Protein AF-A0A6A7KQD3-F1 (afdb_monomer)

Sequence (146 aa):
MPRIFVIVFLIGAIAPPASADGLTPLSQVMKSGPNPDYLLVRCAAFYQANAEWGGKQRLGKEYIAKVDQILKGLLSLAILGRVESKMGSTDHVTQVTLRDTRNIADLYLERFEMSYASTGHAWSGDPLWEADARECKYLTEKLAKK

Mean predicted aligned error: 8.31 Å

Structure (mmCIF, N/CA/C/O backbone):
data_AF-A0A6A7KQD3-F1
#
_entry.id   AF-A0A6A7KQD3-F1
#
loop_
_atom_site.group_PDB
_atom_site.id
_atom_site.type_symbol
_atom_site.label_atom_id
_atom_site.label_alt_id
_atom_site.label_comp_id
_atom_site.label_asym_id
_atom_site.label_entity_id
_atom_site.label_seq_id
_atom_site.pdbx_PDB_ins_code
_atom_site.Cartn_x
_atom_site.Cartn_y
_atom_site.Cartn_z
_atom_site.occupancy
_atom_site.B_iso_or_equiv
_atom_site.auth_seq_id
_atom_site.auth_comp_id
_atom_site.auth_asym_id
_atom_site.auth_atom_id
_atom_site.pdbx_PDB_model_num
ATOM 1 N N . MET A 1 1 ? -26.122 -65.519 18.927 1.00 42.97 1 MET A N 1
ATOM 2 C CA . MET A 1 1 ? -26.268 -64.643 17.743 1.00 42.97 1 MET A CA 1
ATOM 3 C C . MET A 1 1 ? -25.563 -63.320 18.034 1.00 42.97 1 MET A C 1
ATOM 5 O O . MET A 1 1 ? -26.091 -62.563 18.842 1.00 42.97 1 MET A O 1
ATOM 9 N N . PRO A 1 2 ? -24.361 -63.051 17.494 1.00 48.19 2 PRO A N 1
ATOM 10 C CA . PRO A 1 2 ? -23.682 -61.781 17.729 1.00 48.19 2 PRO A CA 1
ATOM 11 C C . PRO A 1 2 ? -24.183 -60.721 16.736 1.00 48.19 2 PRO A C 1
ATOM 13 O O . PRO A 1 2 ? -24.250 -60.962 15.533 1.00 48.19 2 PRO A O 1
ATOM 16 N N . ARG A 1 3 ? -24.569 -59.551 17.254 1.00 54.44 3 ARG A N 1
ATOM 17 C CA . ARG A 1 3 ? -24.942 -58.371 16.464 1.00 54.44 3 ARG A CA 1
ATOM 18 C C . ARG A 1 3 ? -23.665 -57.616 16.093 1.00 54.44 3 ARG A C 1
ATOM 20 O O . ARG A 1 3 ? -22.998 -57.079 16.971 1.00 54.44 3 ARG A O 1
ATOM 27 N N . ILE A 1 4 ? -23.324 -57.604 14.808 1.00 54.97 4 ILE A N 1
ATOM 28 C CA . ILE A 1 4 ? -22.204 -56.833 14.261 1.00 54.97 4 ILE A CA 1
ATOM 29 C C . ILE A 1 4 ? -22.674 -55.382 14.097 1.00 54.97 4 ILE A C 1
ATOM 31 O O . ILE A 1 4 ? -23.553 -55.101 13.285 1.00 54.97 4 ILE A O 1
ATOM 35 N N . PHE A 1 5 ? -22.108 -54.470 14.887 1.00 52.22 5 PHE A N 1
ATOM 36 C CA . PHE A 1 5 ? -22.236 -53.027 14.687 1.00 52.22 5 PHE A CA 1
ATOM 37 C C . PHE A 1 5 ? -21.236 -52.596 13.610 1.00 52.22 5 PHE A C 1
ATOM 39 O O . PHE A 1 5 ? -20.028 -52.610 13.838 1.00 52.22 5 PHE A O 1
ATOM 46 N N . VAL A 1 6 ? -21.730 -52.224 12.429 1.00 55.75 6 VAL A N 1
ATOM 47 C CA . VAL A 1 6 ? -20.914 -51.597 11.382 1.00 55.75 6 VAL A CA 1
ATOM 48 C C . VAL A 1 6 ? -20.835 -50.103 11.686 1.00 55.75 6 VAL A C 1
ATOM 50 O O . VAL A 1 6 ? -21.799 -49.368 11.489 1.00 55.75 6 VAL A O 1
ATOM 53 N N . ILE A 1 7 ? -19.69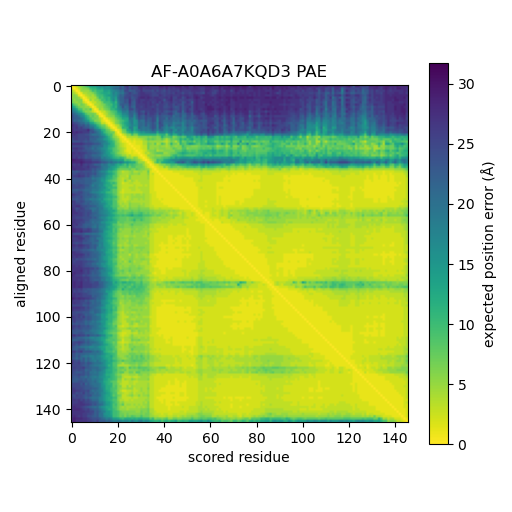0 -49.657 12.203 1.00 58.44 7 ILE A N 1
ATOM 54 C CA . ILE A 1 7 ? -19.368 -48.236 12.357 1.00 58.44 7 ILE A CA 1
ATOM 55 C C . ILE A 1 7 ? -18.882 -47.737 10.994 1.00 58.44 7 ILE A C 1
ATOM 57 O O . ILE A 1 7 ? -17.776 -48.055 10.561 1.00 58.44 7 ILE A O 1
ATOM 61 N N . VAL A 1 8 ? -19.729 -46.980 10.299 1.00 63.09 8 VAL A N 1
ATOM 62 C CA . VAL A 1 8 ? -19.367 -46.282 9.061 1.00 63.09 8 VAL A CA 1
ATOM 63 C C . VAL A 1 8 ? -18.536 -45.057 9.440 1.00 63.09 8 VAL A C 1
ATOM 65 O O . VAL A 1 8 ? -19.061 -44.059 9.925 1.00 63.09 8 VAL A O 1
ATOM 68 N N . PHE A 1 9 ? -17.221 -45.151 9.251 1.00 55.19 9 PHE A N 1
ATOM 69 C CA . PHE A 1 9 ? -16.290 -44.041 9.433 1.00 55.19 9 PHE A CA 1
ATOM 70 C C . PHE A 1 9 ? -16.366 -43.137 8.189 1.00 55.19 9 PHE A C 1
ATOM 72 O O . PHE A 1 9 ? -15.753 -43.427 7.161 1.00 55.19 9 PHE A O 1
ATOM 79 N N . LEU A 1 10 ? -17.165 -42.064 8.249 1.00 58.00 10 LEU A N 1
ATOM 80 C CA . LEU A 1 10 ? -17.133 -40.998 7.243 1.00 58.00 10 LEU A CA 1
ATOM 81 C C . LEU A 1 10 ? -15.803 -40.244 7.381 1.00 58.00 10 LEU A C 1
ATOM 83 O O . LEU A 1 10 ? -15.646 -39.378 8.240 1.00 58.00 10 LEU A O 1
ATOM 87 N N . ILE A 1 11 ? -14.838 -40.576 6.527 1.00 59.59 11 ILE A N 1
ATOM 88 C CA . ILE A 1 11 ? -13.630 -39.773 6.332 1.00 59.59 11 ILE A CA 1
ATOM 89 C C . ILE A 1 11 ? -14.049 -38.545 5.515 1.00 59.59 11 ILE A C 1
ATOM 91 O O . ILE A 1 11 ? -14.076 -38.572 4.287 1.00 59.59 11 ILE A O 1
ATOM 95 N N . GLY A 1 12 ? -14.444 -37.478 6.209 1.00 58.19 12 GLY A N 1
ATOM 96 C CA . GLY A 1 12 ? -14.617 -36.163 5.604 1.00 58.19 12 GLY A CA 1
ATOM 97 C C . GLY A 1 12 ? -13.253 -35.631 5.179 1.00 58.19 12 GLY A C 1
ATOM 98 O O . GLY A 1 12 ? -12.404 -35.357 6.026 1.00 58.19 12 GLY A O 1
ATOM 99 N N . ALA A 1 13 ? -13.024 -35.512 3.872 1.00 56.94 13 ALA A N 1
ATOM 100 C CA . ALA A 1 13 ? -11.853 -34.835 3.338 1.00 56.94 13 ALA A CA 1
ATOM 101 C C . ALA A 1 13 ? -11.895 -33.364 3.778 1.00 56.94 13 ALA A C 1
ATOM 103 O O . ALA A 1 13 ? -12.680 -32.572 3.257 1.00 56.94 13 ALA A O 1
ATOM 104 N N . ILE A 1 14 ? -11.068 -33.006 4.761 1.00 62.84 14 ILE A N 1
ATOM 105 C CA . ILE A 1 14 ? -10.814 -31.613 5.124 1.00 62.84 14 ILE A CA 1
ATOM 106 C C . ILE A 1 14 ? -9.972 -31.036 3.986 1.00 62.84 14 ILE A C 1
ATOM 108 O O . ILE A 1 14 ? -8.747 -31.160 3.979 1.00 62.84 14 ILE A O 1
ATOM 112 N N . ALA A 1 15 ? -10.629 -30.470 2.974 1.00 54.28 15 ALA A N 1
ATOM 113 C CA . ALA A 1 15 ? -9.939 -29.614 2.024 1.00 54.28 15 ALA A CA 1
ATOM 114 C C . ALA A 1 15 ? -9.329 -28.446 2.821 1.00 54.28 15 ALA A C 1
ATOM 116 O O . ALA A 1 15 ? -10.030 -27.871 3.663 1.00 54.28 15 ALA A O 1
ATOM 117 N N . PRO A 1 16 ? -8.046 -28.093 2.614 1.00 53.97 16 PRO A N 1
ATOM 118 C CA . PRO A 1 16 ? -7.522 -26.860 3.179 1.00 53.97 16 PRO A CA 1
ATOM 119 C C . PRO A 1 16 ? -8.429 -25.717 2.711 1.00 53.97 16 PRO A C 1
ATOM 121 O O . PRO A 1 16 ? -8.862 -25.747 1.554 1.00 53.97 16 PRO A O 1
ATOM 124 N N . PRO A 1 17 ? -8.755 -24.740 3.578 1.00 51.72 17 PRO A N 1
ATOM 125 C CA . PRO A 1 17 ? -9.515 -23.583 3.148 1.00 51.72 17 PRO A CA 1
ATOM 126 C C . PRO A 1 17 ? -8.740 -22.962 1.991 1.00 51.72 17 PRO A C 1
ATOM 128 O O . PRO A 1 17 ? -7.637 -22.443 2.174 1.00 51.72 17 PRO A O 1
ATOM 131 N N . ALA A 1 18 ? -9.285 -23.080 0.779 1.00 49.00 18 ALA A N 1
ATOM 132 C CA . ALA A 1 18 ? -8.864 -22.238 -0.318 1.00 49.00 18 ALA A CA 1
ATOM 133 C C . ALA A 1 18 ? -8.963 -20.818 0.234 1.00 49.00 18 ALA A C 1
ATOM 135 O O . ALA A 1 18 ? -10.021 -20.449 0.744 1.00 49.00 18 ALA A O 1
ATOM 136 N N . SER A 1 19 ? -7.849 -20.086 0.262 1.00 50.25 19 SER A N 1
ATOM 137 C CA . SER A 1 19 ? -7.809 -18.720 0.772 1.00 50.25 19 SER A CA 1
ATOM 138 C C . SER A 1 19 ? -8.729 -17.871 -0.101 1.00 50.25 19 SER A C 1
ATOM 140 O O . SER A 1 19 ? -8.302 -17.294 -1.093 1.00 50.25 19 SER A O 1
ATOM 142 N N . ALA A 1 20 ? -10.012 -17.828 0.253 1.00 46.12 20 ALA A N 1
ATOM 143 C CA . ALA A 1 20 ? -11.063 -17.065 -0.413 1.00 46.12 20 ALA A CA 1
ATOM 144 C C . ALA A 1 20 ? -10.903 -15.549 -0.186 1.00 46.12 20 ALA A C 1
ATOM 146 O O . ALA A 1 20 ? -11.764 -14.761 -0.546 1.00 46.12 20 ALA A O 1
ATOM 147 N N . ASP A 1 21 ? -9.772 -15.153 0.395 1.00 56.72 21 ASP A N 1
ATOM 148 C CA . ASP A 1 21 ? -9.462 -13.840 0.937 1.00 56.72 21 ASP A CA 1
ATOM 149 C C . ASP A 1 21 ? -8.727 -12.912 -0.049 1.00 56.72 21 ASP A C 1
ATOM 151 O O . ASP A 1 21 ? -8.242 -11.852 0.345 1.00 56.72 21 ASP A O 1
ATOM 155 N N . GLY A 1 22 ? -8.627 -13.294 -1.327 1.00 66.19 22 GLY A N 1
ATOM 156 C CA . GLY A 1 22 ? -8.179 -12.435 -2.436 1.00 66.19 22 GLY A CA 1
ATOM 157 C C . GLY A 1 22 ? -6.685 -12.071 -2.467 1.00 66.19 22 GLY A C 1
ATOM 158 O O . GLY A 1 22 ? -6.156 -11.786 -3.539 1.00 66.19 22 GLY A O 1
ATOM 159 N N . LEU A 1 23 ? -5.970 -12.125 -1.339 1.00 77.88 23 LEU A N 1
ATOM 160 C CA . LEU A 1 23 ? -4.546 -11.788 -1.235 1.00 77.88 23 LEU A CA 1
ATOM 161 C C . LEU A 1 23 ? -3.784 -12.778 -0.341 1.00 77.88 23 LEU A C 1
ATOM 163 O O . LEU A 1 23 ? -4.053 -12.915 0.849 1.00 77.88 23 LEU A O 1
ATOM 167 N N . THR A 1 24 ? -2.739 -13.402 -0.885 1.00 78.25 24 THR A N 1
ATOM 168 C CA . THR A 1 24 ? -1.758 -14.171 -0.099 1.00 78.25 24 THR A CA 1
ATOM 169 C C . THR A 1 24 ? -0.922 -13.224 0.770 1.00 78.25 24 THR A C 1
ATOM 171 O O . THR A 1 24 ? -0.483 -12.210 0.232 1.00 78.25 24 THR A O 1
ATOM 174 N N . PRO A 1 25 ? -0.611 -13.505 2.052 1.00 76.44 25 PRO A N 1
ATOM 175 C CA . PRO A 1 25 ? 0.214 -12.624 2.889 1.00 76.44 25 PRO A CA 1
ATOM 176 C C . PRO A 1 25 ? 1.564 -12.258 2.270 1.00 76.44 25 PRO A C 1
ATOM 178 O O . PRO A 1 25 ? 2.237 -13.111 1.685 1.00 76.44 25 PRO A O 1
ATOM 181 N N . LEU A 1 26 ? 1.998 -11.003 2.424 1.00 75.31 26 LEU A N 1
ATOM 182 C CA . LEU A 1 26 ? 3.227 -10.515 1.794 1.00 75.31 26 LEU A CA 1
ATOM 183 C C . LEU A 1 26 ? 4.466 -11.292 2.251 1.00 75.31 26 LEU A C 1
ATOM 185 O O . LEU A 1 26 ? 5.325 -11.621 1.439 1.00 75.31 26 LEU A O 1
ATOM 189 N N . SER A 1 27 ? 4.504 -11.695 3.521 1.00 70.88 27 SER A N 1
ATOM 190 C CA . SER A 1 27 ? 5.558 -12.549 4.081 1.00 70.88 27 SER A CA 1
ATOM 191 C C . SER A 1 27 ? 5.689 -13.909 3.381 1.00 70.88 27 SER A C 1
ATOM 193 O O . SER A 1 27 ? 6.782 -14.474 3.336 1.00 70.88 27 SER A O 1
ATOM 195 N N . GLN A 1 28 ? 4.602 -14.444 2.818 1.00 73.31 28 GLN A N 1
ATOM 196 C CA . GLN A 1 28 ? 4.636 -15.658 2.002 1.00 73.31 28 GLN A CA 1
ATOM 197 C C . GLN A 1 28 ? 5.073 -15.343 0.572 1.00 73.31 28 GLN A C 1
ATOM 199 O O . GLN A 1 28 ? 5.922 -16.048 0.032 1.00 73.31 28 GLN A O 1
ATOM 204 N N . VAL A 1 29 ? 4.565 -14.252 -0.010 1.00 74.12 29 VAL A N 1
ATOM 205 C CA . VAL A 1 29 ? 4.948 -13.820 -1.361 1.00 74.12 29 VAL A CA 1
ATOM 206 C C . VAL A 1 29 ? 6.450 -13.541 -1.444 1.00 74.12 29 VAL A C 1
ATOM 208 O O . VAL A 1 29 ? 7.089 -13.974 -2.395 1.00 74.12 29 VAL A O 1
ATOM 211 N N . MET A 1 30 ? 7.055 -12.926 -0.423 1.00 73.75 30 MET A N 1
ATOM 212 C CA . MET A 1 30 ? 8.504 -12.683 -0.378 1.00 73.75 30 MET A CA 1
ATOM 213 C C . MET A 1 30 ? 9.347 -13.966 -0.388 1.00 73.75 30 MET A C 1
ATOM 215 O O . MET A 1 30 ? 10.459 -13.953 -0.911 1.00 73.75 30 MET A O 1
ATOM 219 N N . LYS A 1 31 ? 8.832 -15.089 0.132 1.00 74.56 31 LYS A N 1
ATOM 220 C CA . LYS A 1 31 ? 9.553 -16.375 0.116 1.00 74.56 31 LYS A CA 1
ATOM 221 C C . LYS A 1 31 ? 9.651 -16.981 -1.284 1.00 74.56 31 LYS A C 1
ATOM 223 O O . LYS A 1 31 ? 10.585 -17.731 -1.539 1.00 74.56 31 LYS A O 1
ATOM 228 N N . SER A 1 32 ? 8.725 -16.647 -2.184 1.00 64.75 32 SER A N 1
ATOM 229 C CA . SER A 1 32 ? 8.736 -17.120 -3.576 1.00 64.75 32 SER A CA 1
ATOM 230 C C . SER A 1 32 ? 9.642 -16.316 -4.519 1.00 64.75 32 SER A C 1
ATOM 232 O O . SER A 1 32 ? 9.705 -16.640 -5.699 1.00 64.75 32 SER A O 1
ATOM 234 N N . GLY A 1 33 ? 10.351 -15.291 -4.027 1.00 59.16 33 GLY A N 1
ATOM 235 C CA . GLY A 1 33 ? 11.183 -14.416 -4.864 1.00 59.16 33 GLY A CA 1
ATOM 236 C C . GLY A 1 33 ? 10.353 -13.547 -5.819 1.00 59.16 33 GLY A C 1
ATOM 237 O O . GLY A 1 33 ? 10.557 -13.611 -7.029 1.00 59.16 33 GLY A O 1
ATOM 238 N N . PRO A 1 34 ? 9.385 -12.768 -5.309 1.00 64.25 34 PRO A N 1
ATOM 239 C CA . PRO A 1 34 ? 8.525 -11.959 -6.152 1.00 64.25 34 PRO A CA 1
ATOM 240 C C . PRO A 1 34 ? 9.343 -10.834 -6.789 1.00 64.25 34 PRO A C 1
ATOM 242 O O . PRO A 1 34 ? 10.362 -10.402 -6.242 1.00 64.25 34 PRO A O 1
ATOM 245 N N . ASN A 1 35 ? 8.866 -10.331 -7.927 1.00 70.31 35 ASN A N 1
ATOM 246 C CA . ASN A 1 35 ? 9.439 -9.142 -8.542 1.00 70.31 35 ASN A CA 1
ATOM 247 C C . ASN A 1 35 ? 9.425 -7.991 -7.501 1.00 70.31 35 ASN A C 1
ATOM 249 O O . ASN A 1 35 ? 8.385 -7.767 -6.868 1.00 70.31 35 ASN A O 1
ATOM 253 N N . PRO A 1 36 ? 10.565 -7.322 -7.227 1.00 76.94 36 PRO A N 1
ATOM 254 C CA . PRO A 1 36 ? 10.661 -6.286 -6.196 1.00 76.94 36 PRO A CA 1
ATOM 255 C C . PRO A 1 36 ? 9.626 -5.159 -6.324 1.00 76.94 36 PRO A C 1
ATOM 257 O O . PRO A 1 36 ? 9.279 -4.526 -5.326 1.00 76.94 36 PRO A O 1
ATOM 260 N N . ASP A 1 37 ? 9.105 -4.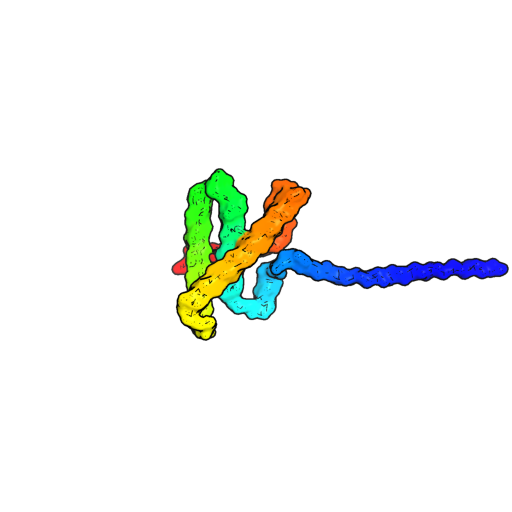927 -7.531 1.00 88.12 37 ASP A N 1
ATOM 261 C CA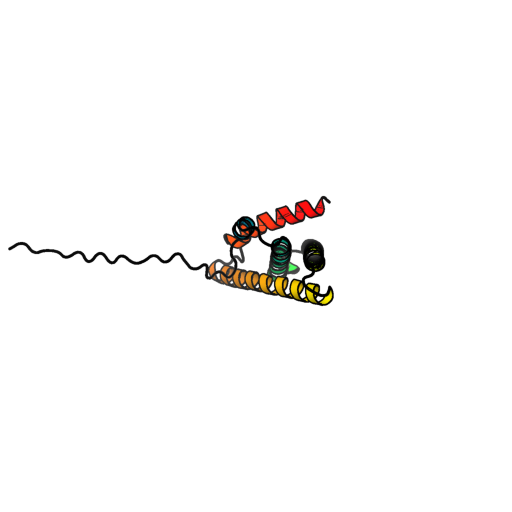 . ASP A 1 37 ? 8.035 -3.966 -7.794 1.00 88.12 37 ASP A CA 1
ATOM 262 C C . ASP A 1 37 ? 6.721 -4.336 -7.085 1.00 88.12 37 ASP A C 1
ATOM 264 O O . ASP A 1 37 ? 6.044 -3.451 -6.567 1.00 88.12 37 ASP A O 1
ATOM 268 N N . TYR A 1 38 ? 6.376 -5.623 -6.988 1.00 90.56 38 TYR A N 1
ATOM 269 C CA . TYR A 1 38 ? 5.126 -6.071 -6.377 1.00 90.56 38 TYR A CA 1
ATOM 270 C C . TYR A 1 38 ? 5.052 -5.683 -4.901 1.00 90.56 38 TYR A C 1
ATOM 272 O O . TYR A 1 38 ? 4.009 -5.235 -4.427 1.00 90.56 38 TYR A O 1
ATOM 280 N N . LEU A 1 39 ? 6.171 -5.792 -4.177 1.00 92.75 39 LEU A N 1
ATOM 281 C CA . LEU A 1 39 ? 6.266 -5.353 -2.785 1.00 92.75 39 LEU A CA 1
ATOM 282 C C . LEU A 1 39 ? 5.979 -3.846 -2.658 1.00 92.75 39 LEU A C 1
ATOM 284 O O . LEU A 1 39 ? 5.226 -3.430 -1.777 1.00 92.75 39 LEU A O 1
ATOM 288 N N . LEU A 1 40 ? 6.532 -3.032 -3.562 1.00 95.81 40 LEU A N 1
ATOM 289 C CA . LEU A 1 40 ? 6.321 -1.582 -3.583 1.00 95.81 40 LEU A CA 1
ATOM 290 C C . LEU A 1 40 ? 4.863 -1.228 -3.909 1.00 95.81 40 LEU A C 1
ATOM 292 O O . LEU A 1 40 ? 4.249 -0.444 -3.184 1.00 95.81 40 LEU A O 1
ATOM 296 N N . VAL A 1 41 ? 4.293 -1.845 -4.948 1.00 96.75 41 VAL A N 1
ATOM 297 C CA . VAL A 1 41 ? 2.893 -1.658 -5.371 1.00 96.75 41 VAL A CA 1
ATOM 298 C C . VAL A 1 41 ? 1.930 -2.048 -4.258 1.00 96.75 41 VAL A C 1
ATOM 300 O O . VAL A 1 41 ? 0.986 -1.312 -3.970 1.00 96.75 41 VAL A O 1
ATOM 303 N N . ARG A 1 42 ? 2.180 -3.179 -3.596 1.00 95.81 42 ARG A N 1
ATOM 304 C CA . ARG A 1 42 ? 1.335 -3.681 -2.517 1.00 95.81 42 ARG A CA 1
ATOM 305 C C . ARG A 1 42 ? 1.409 -2.822 -1.264 1.00 95.81 42 ARG A C 1
ATOM 307 O O . ARG A 1 42 ? 0.376 -2.566 -0.653 1.00 95.81 42 ARG A O 1
ATOM 314 N N . CYS A 1 43 ? 2.591 -2.330 -0.900 1.00 97.19 43 CYS A N 1
ATOM 315 C CA . CYS A 1 43 ? 2.702 -1.387 0.206 1.00 97.19 43 CYS A CA 1
ATOM 316 C C . CYS A 1 43 ? 2.065 -0.038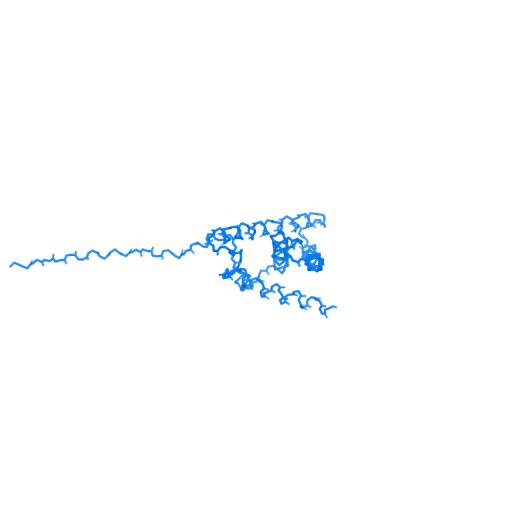 -0.120 1.00 97.19 43 CYS A C 1
ATOM 318 O O . CYS A 1 43 ? 1.428 0.546 0.755 1.00 97.19 43 CYS A O 1
ATOM 320 N N . ALA A 1 44 ? 2.159 0.435 -1.367 1.00 98.25 44 ALA A N 1
ATOM 321 C CA . ALA A 1 44 ? 1.415 1.614 -1.790 1.00 98.25 44 ALA A CA 1
ATOM 322 C C . ALA A 1 44 ? -0.095 1.375 -1.622 1.00 98.25 44 ALA A C 1
ATOM 324 O O . ALA A 1 44 ? -0.769 2.139 -0.940 1.00 98.25 44 ALA A O 1
ATOM 325 N N . ALA A 1 45 ? -0.609 0.256 -2.126 1.00 98.12 45 ALA A N 1
ATOM 326 C CA . ALA A 1 45 ? -2.019 -0.099 -2.006 1.00 98.12 45 ALA A CA 1
ATOM 327 C C . ALA A 1 45 ? -2.487 -0.202 -0.544 1.00 98.12 45 ALA A C 1
ATOM 329 O O . ALA A 1 45 ? -3.545 0.318 -0.194 1.00 98.12 45 ALA A O 1
ATOM 330 N N . PHE A 1 46 ? -1.667 -0.801 0.326 1.00 97.75 46 PHE A N 1
ATOM 331 C CA . PHE A 1 46 ? -1.920 -0.881 1.763 1.00 97.75 46 PHE A CA 1
ATOM 332 C C . PHE A 1 46 ? -2.080 0.514 2.383 1.00 97.75 46 PHE A C 1
ATOM 334 O O . PHE A 1 46 ? -3.091 0.792 3.031 1.00 97.75 46 PHE A O 1
ATOM 341 N N . TYR A 1 47 ? -1.122 1.424 2.176 1.00 98.12 47 TYR A N 1
ATOM 342 C CA . TYR A 1 47 ? -1.215 2.781 2.723 1.00 98.12 47 TYR A CA 1
ATOM 343 C C . TYR A 1 47 ? -2.396 3.565 2.140 1.00 98.12 47 TYR A C 1
ATOM 345 O O . TYR A 1 47 ? -3.065 4.290 2.880 1.00 98.12 47 TYR A O 1
ATOM 353 N N . GLN A 1 48 ? -2.678 3.388 0.848 1.00 98.31 48 GLN A N 1
ATOM 354 C CA . GLN A 1 48 ? -3.814 4.010 0.176 1.00 98.31 48 GLN A CA 1
ATOM 355 C C . GLN A 1 48 ? -5.134 3.568 0.814 1.00 98.31 48 GLN A C 1
ATOM 357 O O . GLN A 1 48 ? -5.905 4.418 1.254 1.00 98.31 48 GLN A O 1
ATOM 362 N N . ALA A 1 49 ? -5.362 2.261 0.954 1.00 98.00 49 ALA A N 1
ATOM 363 C CA . ALA A 1 49 ? -6.586 1.729 1.547 1.00 98.00 49 ALA A CA 1
ATOM 364 C C . ALA A 1 49 ? -6.778 2.188 3.003 1.00 98.00 49 ALA A C 1
ATOM 366 O O . ALA A 1 49 ? -7.876 2.589 3.387 1.00 98.00 49 ALA A O 1
ATOM 367 N N . ASN A 1 50 ? -5.711 2.197 3.815 1.00 96.62 50 ASN A N 1
ATOM 368 C CA . ASN A 1 50 ? -5.778 2.684 5.199 1.00 96.62 50 ASN A CA 1
ATOM 369 C C . ASN A 1 50 ? -6.161 4.174 5.267 1.00 96.62 50 ASN A C 1
ATOM 371 O O . ASN A 1 50 ? -6.979 4.568 6.102 1.00 96.62 50 ASN A O 1
ATOM 375 N N . ALA A 1 51 ? -5.588 5.009 4.393 1.00 97.44 51 ALA A N 1
ATOM 376 C CA . ALA A 1 51 ? -5.909 6.433 4.335 1.00 97.44 51 ALA A CA 1
ATOM 377 C C . ALA A 1 51 ? -7.333 6.697 3.828 1.00 97.44 51 ALA A C 1
ATOM 379 O O . ALA A 1 51 ? -8.008 7.576 4.367 1.00 97.44 51 ALA A O 1
ATOM 380 N N . GLU A 1 52 ? -7.797 5.941 2.832 1.00 97.31 52 GLU A N 1
ATOM 381 C CA . GLU A 1 52 ? -9.155 6.045 2.293 1.00 97.31 52 GLU A CA 1
ATOM 382 C C . GLU A 1 52 ? -10.204 5.624 3.324 1.00 97.31 52 GLU A C 1
ATOM 384 O O . GLU A 1 52 ? -11.127 6.390 3.601 1.00 97.31 52 GLU A O 1
ATOM 389 N N . TRP A 1 53 ? -10.021 4.466 3.963 1.00 96.56 53 TRP A N 1
ATOM 390 C CA . TRP A 1 53 ? -10.950 3.975 4.980 1.00 96.56 53 TRP A CA 1
ATOM 391 C C . TRP A 1 53 ? -10.968 4.845 6.239 1.00 96.56 53 TRP A C 1
ATOM 393 O O . TRP A 1 53 ? -12.026 5.192 6.771 1.00 96.56 53 TRP A O 1
ATOM 403 N N . GLY A 1 54 ? -9.786 5.185 6.763 1.00 94.81 54 GLY A N 1
ATOM 404 C CA . GLY A 1 54 ? -9.692 6.013 7.961 1.00 94.81 54 GLY A CA 1
ATOM 405 C C . GLY A 1 54 ? -10.183 7.435 7.700 1.00 94.81 54 GLY A C 1
ATOM 406 O O . GLY A 1 54 ? -10.840 8.037 8.552 1.00 94.81 54 GLY A O 1
ATOM 407 N N . GLY A 1 55 ? -9.911 7.958 6.506 1.00 92.94 55 GLY A N 1
ATOM 408 C CA . GLY A 1 55 ? -10.290 9.295 6.095 1.00 92.94 55 GLY A CA 1
ATOM 409 C C . GLY A 1 55 ? -9.574 10.393 6.885 1.00 92.94 55 GLY A C 1
ATOM 410 O O . GLY A 1 55 ? -9.057 10.228 7.994 1.00 92.94 55 GLY A O 1
ATOM 411 N N . LYS A 1 56 ? -9.584 11.598 6.315 1.00 85.00 56 LYS A N 1
ATOM 412 C CA . LYS A 1 56 ? -8.916 12.770 6.901 1.00 85.00 56 LYS A CA 1
ATOM 413 C C . LYS A 1 56 ? -9.475 13.175 8.267 1.00 85.00 56 LYS A C 1
ATOM 415 O O . LYS A 1 56 ? -8.741 13.736 9.075 1.00 85.00 56 LYS A O 1
ATOM 420 N N . GLN A 1 57 ? -10.759 12.915 8.513 1.00 85.69 57 GLN A N 1
ATOM 421 C CA . GLN A 1 57 ? -11.420 13.285 9.765 1.00 85.69 57 GLN A CA 1
ATOM 422 C C . GLN A 1 57 ? -10.922 12.461 10.956 1.00 85.69 57 GLN A C 1
ATOM 424 O O . GLN A 1 57 ? -10.739 13.027 12.027 1.00 85.69 57 GLN A O 1
ATOM 429 N N . ARG A 1 58 ? -10.671 11.156 10.776 1.00 92.06 58 ARG A N 1
ATOM 430 C CA . ARG A 1 58 ? -10.232 10.278 11.874 1.00 92.06 58 ARG A CA 1
ATOM 431 C C . ARG A 1 58 ? -8.714 10.259 12.028 1.00 92.06 58 ARG A C 1
ATOM 433 O O . ARG A 1 58 ? -8.221 10.198 13.146 1.00 92.06 58 ARG A O 1
ATOM 440 N N . LEU A 1 59 ? -7.980 10.318 10.915 1.00 92.94 59 LEU A N 1
ATOM 441 C CA . LEU A 1 59 ? -6.519 10.182 10.916 1.00 92.94 59 LEU A CA 1
ATOM 442 C C . LEU A 1 59 ? -5.773 11.518 11.055 1.00 92.94 59 LEU A C 1
ATOM 444 O O . LEU A 1 59 ? -4.600 11.537 11.418 1.00 92.94 59 LEU A O 1
ATOM 448 N N . GLY A 1 60 ? -6.436 12.643 10.780 1.00 95.56 60 GLY A N 1
ATOM 449 C CA . GLY A 1 60 ? -5.824 13.969 10.823 1.00 95.56 60 GLY A CA 1
ATOM 450 C C . GLY A 1 60 ? -5.035 14.323 9.556 1.00 95.56 60 GLY A C 1
ATOM 451 O O . GLY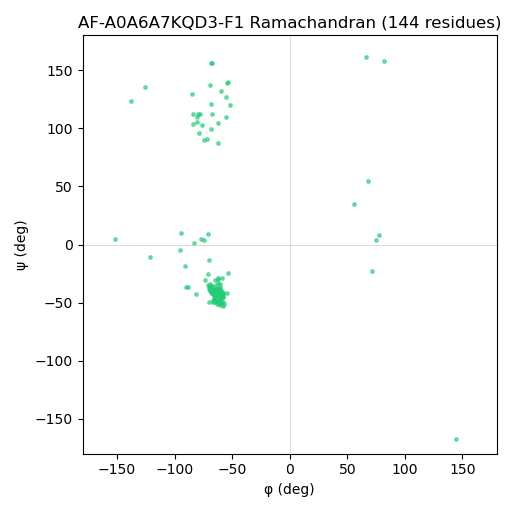 A 1 60 ? -4.620 13.473 8.768 1.00 95.56 60 GLY A O 1
ATOM 452 N N . LYS A 1 61 ? -4.839 15.629 9.327 1.00 95.00 61 LYS A N 1
ATOM 453 C CA . LYS A 1 61 ? -4.234 16.139 8.082 1.00 95.00 61 LYS A CA 1
ATOM 454 C C . LYS A 1 61 ? -2.767 15.735 7.924 1.00 95.00 61 LYS A C 1
ATOM 456 O O . LYS A 1 61 ? -2.351 15.416 6.816 1.00 95.00 61 LYS A O 1
ATOM 461 N N . GLU A 1 62 ? -2.009 15.756 9.017 1.00 94.94 62 GLU A N 1
ATOM 462 C CA . GLU A 1 62 ? -0.576 15.443 9.023 1.00 94.94 62 GLU A CA 1
ATOM 463 C C . GLU A 1 62 ? -0.316 13.985 8.649 1.00 94.94 62 GLU A C 1
ATOM 465 O O . GLU A 1 62 ? 0.546 13.701 7.820 1.00 94.94 62 GLU A O 1
ATOM 470 N N . TYR A 1 63 ? -1.117 13.064 9.190 1.00 93.44 63 TYR A N 1
ATOM 471 C CA . TYR A 1 63 ? -1.026 11.652 8.840 1.00 93.44 63 TYR A CA 1
ATOM 472 C C . TYR A 1 63 ? -1.320 11.422 7.355 1.00 93.44 63 TYR A C 1
ATOM 474 O O . TYR A 1 63 ? -0.542 10.760 6.674 1.00 93.44 63 TYR A O 1
ATOM 482 N N . ILE A 1 64 ? -2.400 12.011 6.828 1.00 95.88 64 ILE A N 1
ATOM 483 C CA . ILE A 1 64 ? -2.753 11.884 5.405 1.00 95.88 64 ILE A CA 1
ATOM 484 C C . ILE A 1 64 ? -1.651 12.455 4.505 1.00 95.88 64 ILE A C 1
ATOM 486 O O . ILE A 1 64 ? -1.307 11.835 3.504 1.00 95.88 64 ILE A O 1
ATOM 490 N N . ALA A 1 65 ? -1.054 13.593 4.871 1.00 95.94 65 ALA A N 1
ATOM 491 C CA . ALA A 1 65 ? 0.064 14.166 4.122 1.00 95.94 65 ALA A CA 1
ATOM 492 C C . ALA A 1 65 ? 1.298 13.247 4.133 1.00 95.94 65 ALA A C 1
ATOM 494 O O . ALA A 1 65 ? 1.942 13.061 3.101 1.00 95.94 65 ALA A O 1
ATOM 495 N N . LYS A 1 66 ? 1.602 12.625 5.277 1.00 95.56 66 LYS A N 1
ATOM 496 C CA . LYS A 1 66 ? 2.680 11.635 5.382 1.00 95.56 66 LYS A CA 1
ATOM 497 C C . LYS A 1 66 ? 2.407 10.405 4.514 1.00 95.56 66 LYS A C 1
ATOM 499 O O . LYS A 1 66 ? 3.314 9.926 3.839 1.00 95.56 66 LYS A O 1
ATOM 504 N N . VAL A 1 67 ? 1.172 9.902 4.509 1.00 95.88 67 VAL A N 1
ATOM 505 C CA . VAL A 1 67 ? 0.778 8.783 3.642 1.00 95.88 67 VAL A CA 1
ATOM 506 C C . VAL A 1 67 ? 0.908 9.154 2.165 1.00 95.88 67 VAL A C 1
ATOM 508 O O . VAL A 1 67 ? 1.472 8.371 1.411 1.00 95.88 67 VAL A O 1
ATOM 511 N N . ASP A 1 68 ? 0.482 10.348 1.750 1.00 96.31 68 ASP A N 1
ATOM 512 C CA . ASP A 1 68 ? 0.636 10.821 0.365 1.00 96.31 68 ASP A CA 1
ATOM 513 C C . ASP A 1 68 ? 2.110 10.850 -0.083 1.00 96.31 68 ASP A C 1
ATOM 515 O O . ASP A 1 68 ? 2.444 10.399 -1.181 1.00 96.31 68 ASP A O 1
ATOM 519 N N . GLN A 1 69 ? 3.022 11.294 0.787 1.00 96.88 69 GLN A N 1
ATOM 520 C CA . GLN A 1 69 ? 4.464 11.248 0.514 1.00 96.88 69 GLN A CA 1
ATOM 521 C C . GLN A 1 69 ? 4.984 9.811 0.367 1.00 96.88 69 GLN A C 1
ATOM 523 O O . GLN A 1 69 ? 5.727 9.517 -0.571 1.00 96.88 69 GLN A O 1
ATOM 528 N N . ILE A 1 70 ? 4.572 8.911 1.266 1.00 97.00 70 ILE A N 1
ATOM 529 C CA . ILE A 1 70 ? 4.932 7.488 1.209 1.00 97.00 70 ILE A CA 1
ATOM 530 C C . ILE A 1 70 ? 4.421 6.854 -0.091 1.00 97.00 70 ILE A C 1
ATOM 532 O O . ILE A 1 70 ? 5.188 6.184 -0.782 1.00 97.00 70 ILE A O 1
ATOM 536 N N . LEU A 1 71 ? 3.159 7.099 -0.452 1.00 96.88 71 LEU A N 1
ATOM 537 C CA . LEU A 1 71 ? 2.535 6.597 -1.676 1.00 96.88 71 LEU A CA 1
ATOM 538 C C . LEU A 1 71 ? 3.319 7.023 -2.913 1.00 96.88 71 LEU A C 1
ATOM 540 O O . LEU A 1 71 ? 3.702 6.176 -3.718 1.00 96.88 71 LEU A O 1
ATOM 544 N N . LYS A 1 72 ? 3.620 8.319 -3.037 1.00 96.88 72 LYS A N 1
ATOM 545 C CA . LYS A 1 72 ? 4.402 8.862 -4.156 1.00 96.88 72 LYS A CA 1
ATOM 546 C C . LYS A 1 72 ? 5.783 8.221 -4.253 1.00 96.88 72 LYS A C 1
ATOM 548 O O . LYS A 1 72 ? 6.196 7.857 -5.352 1.00 96.88 72 LYS A O 1
ATOM 553 N N . GLY A 1 73 ? 6.478 8.049 -3.128 1.00 96.62 73 GLY A N 1
ATOM 554 C CA . GLY A 1 73 ? 7.787 7.395 -3.095 1.00 96.62 73 GLY A CA 1
ATOM 555 C C . GLY A 1 73 ? 7.728 5.935 -3.549 1.00 96.62 73 GLY A C 1
ATOM 556 O O . GLY A 1 73 ? 8.485 5.533 -4.432 1.00 96.62 73 GLY A O 1
ATOM 557 N N . LEU A 1 74 ? 6.794 5.154 -2.999 1.00 97.44 74 LEU A N 1
ATOM 558 C CA . LEU A 1 74 ? 6.622 3.740 -3.351 1.00 97.44 74 LEU A CA 1
ATOM 559 C C . LEU A 1 74 ? 6.237 3.560 -4.825 1.00 97.44 74 LEU A C 1
ATOM 561 O O . LEU A 1 74 ? 6.849 2.748 -5.518 1.00 97.44 74 LEU A O 1
ATOM 565 N N . LEU A 1 75 ? 5.279 4.350 -5.320 1.00 97.62 75 LEU A N 1
ATOM 566 C CA . LEU A 1 75 ? 4.860 4.328 -6.723 1.00 97.62 75 LEU A CA 1
ATOM 567 C C . LEU A 1 75 ? 6.002 4.721 -7.662 1.00 97.62 75 LEU A C 1
ATOM 569 O O . LEU A 1 75 ? 6.205 4.061 -8.676 1.00 97.62 75 LEU A O 1
ATOM 573 N N . SER A 1 76 ? 6.780 5.750 -7.318 1.00 96.75 76 SER A N 1
ATOM 574 C CA . SER A 1 76 ? 7.905 6.193 -8.152 1.00 96.75 76 SER A CA 1
ATOM 575 C C . SER A 1 76 ? 8.972 5.106 -8.278 1.00 96.75 76 SER A C 1
ATOM 577 O O . SER A 1 76 ? 9.453 4.842 -9.377 1.00 96.75 76 SER A O 1
ATOM 579 N N . LEU A 1 77 ? 9.307 4.433 -7.172 1.00 95.62 77 LEU A N 1
ATOM 580 C CA . LEU A 1 77 ? 10.262 3.322 -7.179 1.00 95.62 77 LEU A CA 1
ATOM 581 C C . LEU A 1 77 ? 9.728 2.109 -7.952 1.00 95.62 77 LEU A C 1
ATOM 583 O O . LEU A 1 77 ? 10.484 1.482 -8.692 1.00 95.62 77 LEU A O 1
ATOM 587 N N . ALA A 1 78 ? 8.435 1.794 -7.821 1.00 96.00 78 A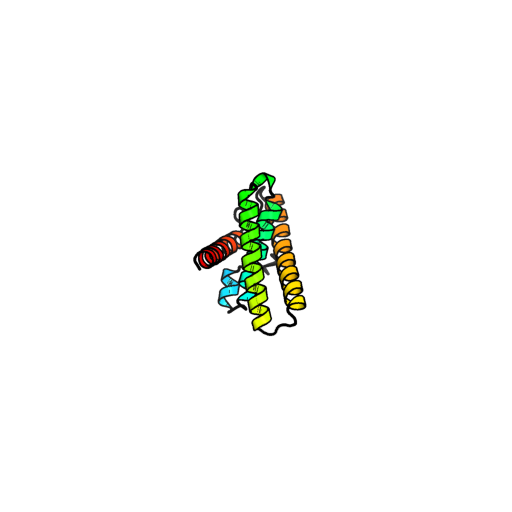LA A N 1
ATOM 588 C CA . ALA A 1 78 ? 7.809 0.707 -8.571 1.00 96.00 78 ALA A CA 1
ATOM 589 C C . ALA A 1 78 ? 7.831 0.982 -10.084 1.00 96.00 78 ALA A C 1
ATOM 591 O O . ALA A 1 78 ? 8.219 0.115 -10.867 1.00 96.00 78 ALA A O 1
ATOM 592 N N . ILE A 1 79 ? 7.472 2.205 -10.491 1.00 96.00 79 ILE A N 1
ATOM 593 C CA . ILE A 1 79 ? 7.510 2.646 -11.891 1.00 96.00 79 ILE A CA 1
ATOM 594 C C . ILE A 1 79 ? 8.939 2.575 -12.427 1.00 96.00 79 ILE A C 1
ATOM 596 O O . ILE A 1 79 ? 9.149 2.000 -13.493 1.00 96.00 79 ILE A O 1
ATOM 600 N N . LEU A 1 80 ? 9.921 3.101 -11.687 1.00 95.12 80 LEU A N 1
ATOM 601 C CA . LEU A 1 80 ? 11.324 3.071 -12.097 1.00 95.12 80 LEU A CA 1
ATOM 602 C C . LEU A 1 80 ? 11.810 1.633 -12.321 1.00 95.12 80 LEU A C 1
ATOM 604 O O . LEU A 1 80 ? 12.324 1.333 -13.395 1.00 95.12 80 LEU A O 1
ATOM 608 N N . GLY A 1 81 ? 11.563 0.727 -11.370 1.00 93.75 81 GLY A N 1
ATOM 609 C CA . GLY A 1 81 ? 11.968 -0.676 -11.501 1.00 93.75 81 GLY A CA 1
ATOM 610 C C . GLY A 1 81 ? 11.329 -1.381 -12.705 1.00 93.75 81 GLY A C 1
ATOM 611 O O . GLY A 1 81 ? 11.991 -2.141 -13.415 1.00 93.75 81 GLY A O 1
ATOM 612 N N . ARG A 1 82 ? 10.056 -1.094 -12.998 1.00 94.25 82 ARG A N 1
ATOM 613 C CA . ARG A 1 82 ? 9.354 -1.632 -14.177 1.00 94.25 82 ARG A CA 1
ATOM 614 C C . ARG A 1 82 ? 9.871 -1.045 -15.497 1.00 94.25 82 ARG A C 1
ATOM 616 O O . ARG A 1 82 ? 9.985 -1.778 -16.482 1.00 94.25 82 ARG A O 1
ATOM 623 N N . VAL A 1 83 ? 10.209 0.248 -15.526 1.00 94.12 83 VAL A N 1
ATOM 624 C CA . VAL A 1 83 ? 10.832 0.908 -16.689 1.00 94.12 83 VAL A CA 1
ATOM 625 C C . VAL A 1 83 ? 12.219 0.320 -16.961 1.00 94.12 83 VAL A C 1
ATOM 627 O O . VAL A 1 83 ? 12.506 -0.053 -18.097 1.00 94.12 83 VAL A O 1
ATOM 630 N N . GLU A 1 84 ? 13.053 0.161 -15.931 1.00 92.69 84 GLU A N 1
ATOM 631 C CA . GLU A 1 84 ? 14.378 -0.472 -16.038 1.00 92.69 84 GLU A CA 1
ATOM 632 C C . GLU A 1 84 ? 14.282 -1.924 -16.527 1.00 92.69 84 GLU A C 1
ATOM 634 O O . GLU A 1 84 ? 15.109 -2.379 -17.320 1.00 92.69 84 GLU A O 1
ATOM 639 N N . SER A 1 85 ? 13.210 -2.621 -16.142 1.00 90.69 85 SER A N 1
ATOM 640 C CA . SER A 1 85 ? 12.889 -3.979 -16.598 1.00 90.69 85 SER A CA 1
ATOM 641 C C . SER A 1 85 ? 12.304 -4.042 -18.018 1.00 90.69 85 SER A C 1
ATOM 643 O O . SER A 1 85 ? 11.921 -5.118 -18.474 1.00 90.69 85 SER A O 1
ATOM 645 N N . LYS A 1 86 ? 12.231 -2.913 -18.740 1.00 90.56 86 LYS A N 1
ATOM 646 C CA . LYS A 1 86 ? 11.722 -2.803 -20.121 1.00 90.56 86 LYS A CA 1
ATOM 647 C C . LYS A 1 86 ? 10.297 -3.342 -20.304 1.00 90.56 86 LYS A C 1
ATOM 649 O O . LYS A 1 86 ? 9.963 -3.870 -21.362 1.00 90.56 86 LYS A O 1
ATOM 654 N N . MET A 1 87 ? 9.435 -3.171 -19.299 1.00 85.94 87 MET A N 1
ATOM 655 C CA . MET A 1 87 ? 8.041 -3.645 -19.327 1.00 85.94 87 MET A CA 1
ATOM 656 C C . MET A 1 87 ? 7.099 -2.810 -20.218 1.00 85.94 87 MET A C 1
ATOM 658 O O . MET A 1 87 ? 5.897 -3.056 -20.247 1.00 85.94 87 MET A O 1
ATOM 662 N N . GLY A 1 88 ? 7.615 -1.812 -20.939 1.00 91.44 88 GLY A N 1
ATOM 663 C CA . GLY A 1 88 ? 6.849 -0.966 -21.851 1.00 91.44 88 GLY A CA 1
ATOM 664 C C . GLY A 1 88 ? 7.352 0.474 -21.861 1.00 91.44 88 GLY A C 1
ATOM 665 O O . GLY A 1 88 ? 8.430 0.772 -21.347 1.00 91.44 88 GLY A O 1
ATOM 666 N N . SER A 1 89 ? 6.563 1.378 -22.447 1.00 95.56 89 SER A N 1
ATOM 667 C CA . SER A 1 89 ? 6.811 2.817 -22.329 1.00 95.56 89 SER A CA 1
ATOM 668 C C . SER A 1 89 ? 6.578 3.296 -20.892 1.00 95.56 89 SER A C 1
ATOM 670 O O . SER A 1 89 ? 5.805 2.692 -20.145 1.00 95.56 89 SER A O 1
ATOM 672 N N . THR A 1 90 ? 7.200 4.414 -20.512 1.00 94.62 90 THR A N 1
ATOM 673 C CA . THR A 1 90 ? 7.013 5.030 -19.188 1.00 94.62 90 THR A CA 1
ATOM 674 C C . THR A 1 90 ? 5.539 5.299 -18.877 1.00 94.62 90 THR A C 1
ATOM 676 O O . THR A 1 90 ? 5.083 5.002 -17.773 1.00 94.62 90 THR A O 1
ATOM 679 N N . ASP A 1 91 ? 4.770 5.788 -19.853 1.00 96.94 91 ASP A N 1
ATOM 680 C CA . ASP A 1 91 ? 3.336 6.055 -19.686 1.00 96.94 91 ASP A CA 1
ATOM 681 C C . ASP A 1 91 ? 2.546 4.770 -19.437 1.00 96.94 91 ASP A C 1
ATOM 683 O O . ASP A 1 91 ? 1.718 4.711 -18.527 1.00 96.94 91 ASP A O 1
ATOM 687 N N . HIS A 1 92 ? 2.836 3.715 -20.206 1.00 95.19 92 HIS A N 1
ATOM 688 C CA . HIS A 1 92 ? 2.194 2.418 -20.027 1.00 95.19 92 HIS A CA 1
ATOM 689 C C . HIS A 1 92 ? 2.494 1.842 -18.638 1.00 95.19 92 HIS A C 1
ATOM 691 O O . HIS A 1 92 ? 1.575 1.480 -17.905 1.00 95.19 92 HIS A O 1
ATOM 697 N N . VAL A 1 93 ? 3.770 1.825 -18.242 1.00 95.62 93 VAL A N 1
ATOM 698 C CA . VAL A 1 93 ? 4.206 1.338 -16.928 1.00 95.62 93 VAL A CA 1
ATOM 699 C C . VAL A 1 93 ? 3.568 2.141 -15.795 1.00 95.62 93 VAL A C 1
ATOM 701 O O . VAL A 1 93 ? 3.136 1.558 -14.799 1.00 95.62 93 VAL A O 1
ATOM 704 N N . THR A 1 94 ? 3.459 3.460 -15.945 1.00 97.12 94 THR A N 1
ATOM 705 C CA . THR A 1 94 ? 2.803 4.326 -14.958 1.00 97.12 94 THR A CA 1
ATOM 706 C C . THR A 1 94 ? 1.331 3.954 -14.806 1.00 97.12 94 THR A C 1
ATOM 708 O O . THR A 1 94 ? 0.871 3.710 -13.691 1.00 97.12 94 THR A O 1
ATOM 711 N N . GLN A 1 95 ? 0.596 3.829 -15.914 1.00 97.25 95 GLN A N 1
ATOM 712 C CA . GLN A 1 95 ? -0.824 3.470 -15.888 1.00 97.25 95 GLN A CA 1
ATOM 713 C C . GLN A 1 95 ? -1.071 2.083 -15.289 1.00 97.25 95 GLN A C 1
ATOM 715 O O . GLN A 1 95 ? -2.008 1.917 -14.509 1.00 97.25 95 GLN A O 1
ATOM 720 N N . VAL A 1 96 ? -0.244 1.094 -15.638 1.00 95.69 96 VAL A N 1
ATOM 721 C CA . VAL A 1 96 ? -0.346 -0.263 -15.081 1.00 95.69 96 VAL A CA 1
ATOM 722 C C . VAL A 1 96 ? -0.047 -0.241 -13.584 1.00 95.69 96 VAL A C 1
ATOM 724 O O . VAL A 1 96 ? -0.825 -0.779 -12.811 1.00 95.69 96 VAL A O 1
ATOM 727 N N . THR A 1 97 ? 1.001 0.460 -13.146 1.00 96.50 97 THR A N 1
ATOM 728 C CA . THR A 1 97 ? 1.338 0.573 -11.714 1.00 96.50 97 THR A CA 1
ATOM 729 C C . THR A 1 97 ? 0.216 1.204 -10.902 1.00 96.50 97 THR A C 1
ATOM 731 O O . THR A 1 97 ? -0.175 0.656 -9.876 1.00 96.50 97 THR A O 1
ATOM 734 N N . LEU A 1 98 ? -0.355 2.314 -11.377 1.00 97.81 98 LEU A N 1
ATOM 735 C CA . LEU A 1 98 ? -1.473 2.967 -10.694 1.00 97.81 98 LEU A CA 1
ATOM 736 C C . LEU A 1 98 ? -2.718 2.072 -10.643 1.00 97.81 98 LEU A C 1
ATOM 738 O O . LEU A 1 98 ? -3.397 2.021 -9.618 1.00 97.81 98 LEU A O 1
ATOM 742 N N . ARG A 1 99 ? -3.003 1.345 -11.730 1.00 97.12 99 ARG A N 1
ATOM 743 C CA . ARG A 1 99 ? -4.115 0.391 -11.790 1.00 97.12 99 ARG A CA 1
ATOM 744 C C . ARG A 1 99 ? -3.916 -0.769 -10.818 1.00 97.12 99 ARG A C 1
ATOM 746 O O . ARG A 1 99 ? -4.840 -1.085 -10.080 1.00 97.12 99 ARG A O 1
ATOM 753 N N . ASP A 1 100 ? -2.728 -1.366 -10.784 1.00 95.75 100 ASP A N 1
ATOM 754 C CA . ASP A 1 100 ? -2.406 -2.467 -9.871 1.00 95.75 100 ASP A CA 1
ATOM 755 C C . ASP A 1 100 ? -2.531 -2.018 -8.413 1.00 95.75 100 ASP A C 1
ATOM 757 O O . ASP A 1 100 ? -3.161 -2.699 -7.604 1.00 95.75 100 ASP A O 1
ATOM 761 N N . THR A 1 101 ? -1.984 -0.842 -8.082 1.00 97.94 101 THR A N 1
ATOM 762 C CA . THR A 1 101 ? -2.117 -0.256 -6.745 1.00 97.94 101 THR A CA 1
ATOM 763 C C . THR A 1 101 ? -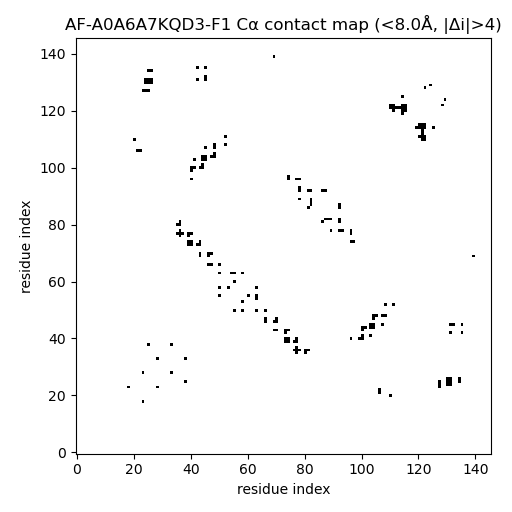3.582 -0.056 -6.376 1.00 97.94 101 THR A C 1
ATOM 765 O O . THR A 1 101 ? -3.973 -0.433 -5.272 1.00 97.94 101 THR A O 1
ATOM 768 N N . ARG A 1 102 ? -4.407 0.481 -7.286 1.00 97.94 102 ARG A N 1
ATOM 769 C CA . ARG A 1 102 ? -5.836 0.669 -7.015 1.00 97.94 102 ARG A CA 1
ATOM 770 C C . ARG A 1 102 ? -6.560 -0.659 -6.811 1.00 97.94 102 ARG A C 1
ATOM 772 O O . ARG A 1 102 ? -7.246 -0.803 -5.809 1.00 97.94 102 ARG A O 1
ATOM 779 N N . ASN A 1 103 ? -6.348 -1.631 -7.696 1.00 95.81 103 ASN A N 1
ATOM 780 C CA . ASN A 1 103 ? -6.979 -2.947 -7.601 1.00 95.81 103 ASN A CA 1
ATOM 781 C C . ASN A 1 103 ? -6.649 -3.638 -6.268 1.00 95.81 103 AS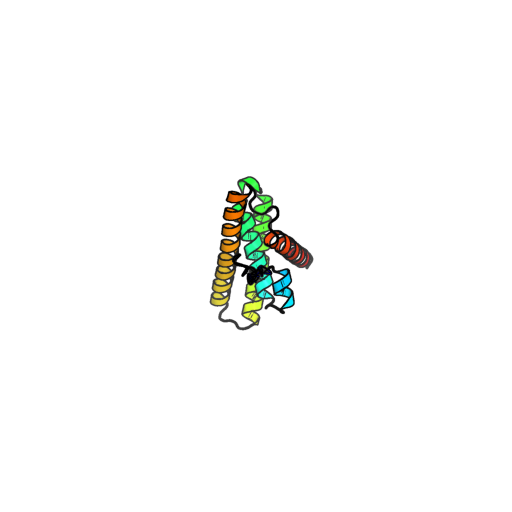N A C 1
ATOM 783 O O . ASN A 1 103 ? -7.528 -4.207 -5.631 1.00 95.81 103 ASN A O 1
ATOM 787 N N . ILE A 1 104 ? -5.391 -3.573 -5.815 1.00 96.06 104 ILE A N 1
ATOM 788 C CA . ILE A 1 104 ? -5.000 -4.143 -4.517 1.00 96.06 104 ILE A CA 1
ATOM 789 C C . ILE A 1 104 ? -5.595 -3.330 -3.357 1.00 96.06 104 ILE A C 1
ATOM 791 O O . ILE A 1 104 ? -5.978 -3.910 -2.343 1.00 96.06 104 ILE A O 1
ATOM 795 N N . ALA A 1 105 ? -5.693 -2.002 -3.481 1.00 97.31 105 ALA A N 1
ATOM 796 C CA . ALA A 1 105 ? -6.316 -1.166 -2.457 1.00 97.31 105 ALA A CA 1
ATOM 797 C C . ALA A 1 105 ? -7.813 -1.486 -2.311 1.00 97.31 105 ALA A C 1
ATOM 799 O O . ALA A 1 105 ? -8.303 -1.557 -1.188 1.00 97.31 105 ALA A O 1
ATOM 800 N N . ASP A 1 106 ? -8.511 -1.753 -3.416 1.00 96.50 106 ASP A N 1
ATOM 801 C CA . ASP A 1 106 ? -9.917 -2.170 -3.409 1.00 96.50 106 ASP A CA 1
ATOM 802 C C . ASP A 1 106 ? -10.112 -3.501 -2.665 1.00 96.50 106 ASP A C 1
ATOM 804 O O . ASP A 1 106 ? -11.021 -3.604 -1.844 1.00 96.50 106 ASP A O 1
ATOM 808 N N . LEU A 1 107 ? -9.203 -4.470 -2.836 1.00 95.12 107 LEU A N 1
ATOM 809 C CA . LEU A 1 107 ? -9.226 -5.723 -2.063 1.00 95.12 107 LEU A CA 1
ATOM 810 C C . LEU A 1 107 ? -9.075 -5.475 -0.555 1.00 95.12 107 LEU A C 1
ATOM 812 O O . LEU A 1 107 ? -9.736 -6.119 0.257 1.00 95.12 107 LEU A O 1
ATOM 816 N N . TYR A 1 108 ? -8.221 -4.530 -0.155 1.00 96.38 108 TYR A N 1
ATOM 817 C CA . TYR A 1 108 ? -8.115 -4.134 1.250 1.00 96.38 108 TYR A CA 1
ATOM 818 C C . TYR A 1 108 ? -9.389 -3.471 1.769 1.00 96.38 108 TYR A C 1
ATOM 820 O O . TYR A 1 108 ? -9.826 -3.788 2.872 1.00 96.38 108 TYR A O 1
ATOM 828 N N . LEU A 1 109 ? -9.981 -2.563 0.994 1.00 96.50 109 LEU A N 1
ATOM 829 C CA . LEU A 1 109 ? -11.209 -1.868 1.378 1.00 96.50 109 LEU A CA 1
ATOM 830 C C . LEU A 1 109 ? -12.380 -2.842 1.543 1.00 96.50 109 LEU A C 1
ATOM 832 O O . LEU A 1 109 ? -13.098 -2.749 2.536 1.00 96.50 109 LEU A O 1
ATOM 836 N N . GLU A 1 110 ? -12.522 -3.812 0.640 1.00 94.81 110 GLU A N 1
ATOM 837 C CA . GLU A 1 110 ? -13.525 -4.876 0.748 1.00 94.81 110 GLU A CA 1
ATOM 838 C C . GLU A 1 110 ? -13.324 -5.698 2.031 1.00 94.81 110 GLU A C 1
ATOM 840 O O . GLU A 1 110 ? -14.264 -5.925 2.796 1.00 94.81 110 GLU A O 1
ATOM 845 N N . ARG A 1 111 ? -12.076 -6.074 2.346 1.00 94.31 111 ARG A N 1
ATOM 846 C CA . ARG A 1 111 ? -11.757 -6.743 3.618 1.00 94.31 111 ARG A CA 1
ATOM 847 C C . ARG A 1 111 ? -12.082 -5.886 4.835 1.00 94.31 111 ARG A C 1
ATOM 849 O O . ARG A 1 111 ? -12.553 -6.424 5.840 1.00 94.31 111 ARG A O 1
ATOM 856 N N . PHE A 1 112 ? -11.838 -4.578 4.765 1.00 95.56 112 PHE A N 1
ATOM 857 C CA . PHE A 1 112 ? -12.156 -3.657 5.853 1.00 95.56 112 PHE A CA 1
ATOM 858 C C . PHE A 1 112 ? -13.654 -3.562 6.090 1.00 95.56 112 PHE A C 1
ATOM 860 O O . PHE A 1 112 ? -14.090 -3.590 7.241 1.00 95.56 112 PHE A O 1
ATOM 867 N N . GLU A 1 113 ? -14.436 -3.517 5.016 1.00 95.44 113 GLU A N 1
ATOM 868 C CA . GLU A 1 113 ? -15.891 -3.527 5.077 1.00 95.44 113 GLU A CA 1
ATOM 869 C C . GLU A 1 113 ? -16.417 -4.814 5.719 1.00 95.44 113 GLU A C 1
ATOM 871 O O . GLU A 1 113 ? -17.166 -4.749 6.696 1.00 95.44 113 GLU A O 1
ATOM 876 N N . MET A 1 114 ? -15.950 -5.980 5.259 1.00 92.94 114 MET A N 1
ATOM 877 C CA . MET A 1 114 ? -16.338 -7.277 5.828 1.00 92.94 114 MET A CA 1
ATOM 878 C C . MET A 1 114 ? -15.944 -7.420 7.306 1.00 92.94 114 MET A C 1
ATOM 880 O O . MET A 1 114 ? -16.735 -7.882 8.136 1.00 92.94 114 MET A O 1
ATOM 884 N N . SER A 1 115 ? -14.729 -7.003 7.663 1.00 93.56 115 SER A N 1
ATOM 885 C CA . SER A 1 115 ? -14.236 -7.060 9.045 1.00 93.56 115 SER A CA 1
ATOM 886 C C . SER A 1 115 ? -15.019 -6.116 9.953 1.00 93.56 115 SER A C 1
ATOM 888 O O . SER A 1 115 ? -15.405 -6.489 11.063 1.00 93.56 115 SER A O 1
ATOM 890 N N . TYR A 1 116 ? -15.327 -4.910 9.471 1.00 95.38 116 TYR A N 1
ATOM 891 C CA . TYR A 1 116 ? -16.099 -3.937 10.230 1.00 95.38 116 TYR A CA 1
ATOM 892 C C . TYR A 1 116 ? -17.542 -4.402 10.441 1.00 95.38 116 TYR A C 1
ATOM 894 O O . TYR A 1 116 ? -18.053 -4.300 11.555 1.00 95.38 116 TYR A O 1
ATOM 902 N N . ALA A 1 117 ? -18.174 -4.969 9.411 1.00 94.62 117 ALA A N 1
ATOM 903 C CA . ALA A 1 117 ? -19.525 -5.515 9.503 1.00 94.62 117 ALA A CA 1
ATOM 904 C C . ALA A 1 117 ? -19.631 -6.677 10.508 1.00 94.62 117 ALA A C 1
ATOM 906 O O . ALA A 1 117 ? -20.660 -6.830 11.162 1.00 94.62 117 ALA A O 1
ATOM 907 N N . SER A 1 118 ? -18.573 -7.481 10.650 1.00 92.56 118 SER A N 1
ATOM 908 C CA . SER A 1 118 ? -18.561 -8.655 11.534 1.00 92.56 118 SER A CA 1
ATOM 909 C C . SER A 1 118 ? -18.097 -8.361 12.964 1.00 92.56 118 SER A C 1
ATOM 911 O O . SER A 1 118 ? -18.623 -8.950 13.906 1.00 92.56 118 SER A O 1
ATOM 913 N N . THR A 1 119 ? -17.128 -7.461 13.148 1.00 94.88 119 THR A N 1
ATOM 914 C CA . THR A 1 119 ? -16.455 -7.250 14.446 1.00 94.88 119 THR A CA 1
ATOM 915 C C . THR A 1 119 ? -16.576 -5.828 14.995 1.00 94.88 119 THR A C 1
ATOM 917 O O . THR A 1 119 ? -16.195 -5.581 16.137 1.00 94.88 119 THR A O 1
ATOM 920 N N . GLY A 1 120 ? -17.060 -4.871 14.198 1.00 95.25 120 GLY A N 1
ATOM 921 C CA . GLY A 1 120 ? -17.005 -3.440 14.518 1.00 95.25 120 GLY A CA 1
ATOM 922 C C . GLY A 1 120 ? -15.613 -2.814 14.351 1.00 95.25 120 GLY A C 1
ATOM 923 O O . GLY A 1 120 ? -15.431 -1.625 14.628 1.00 95.25 120 GLY A O 1
ATOM 924 N N . HIS A 1 121 ? -14.627 -3.579 13.877 1.00 94.31 121 HIS A N 1
ATOM 925 C CA . HIS A 1 121 ? -13.267 -3.121 13.618 1.00 94.31 121 HIS A CA 1
ATOM 926 C C . HIS A 1 121 ? -12.851 -3.440 12.182 1.00 94.31 121 HIS A C 1
ATOM 928 O O . HIS A 1 121 ? -13.057 -4.538 11.688 1.00 94.31 121 HIS A O 1
ATOM 934 N N . ALA A 1 122 ? -12.232 -2.473 11.508 1.00 93.00 122 ALA A N 1
ATOM 935 C CA . ALA A 1 122 ? -11.896 -2.605 10.092 1.00 93.00 122 ALA A CA 1
ATOM 936 C C . ALA A 1 122 ? -10.720 -3.556 9.817 1.00 93.00 122 ALA A C 1
ATOM 938 O O . ALA A 1 122 ? -10.674 -4.189 8.775 1.00 93.00 122 ALA A O 1
ATOM 939 N N . TRP A 1 123 ? -9.761 -3.668 10.732 1.00 92.12 123 TRP A N 1
ATOM 940 C CA . TRP A 1 123 ? -8.565 -4.498 10.519 1.00 92.12 123 TRP A CA 1
ATOM 941 C C . TRP A 1 123 ? -7.965 -5.057 11.814 1.00 92.12 123 TRP A C 1
ATOM 943 O O . TRP A 1 123 ? -6.894 -5.658 11.798 1.00 92.12 123 TRP A O 1
ATOM 953 N N . SER A 1 124 ? -8.619 -4.836 12.960 1.00 90.81 124 SER A N 1
ATOM 954 C CA . SER A 1 124 ? -8.132 -5.352 14.242 1.00 90.81 124 SER A CA 1
ATOM 955 C C . SER A 1 124 ? -8.260 -6.873 14.257 1.00 90.81 124 SER A C 1
ATOM 957 O O . SER A 1 124 ? -9.366 -7.386 14.101 1.00 90.81 124 SER A O 1
ATOM 959 N N . GLY A 1 125 ? -7.146 -7.582 14.441 1.00 88.75 125 GLY A N 1
ATOM 960 C CA . GLY A 1 125 ? -7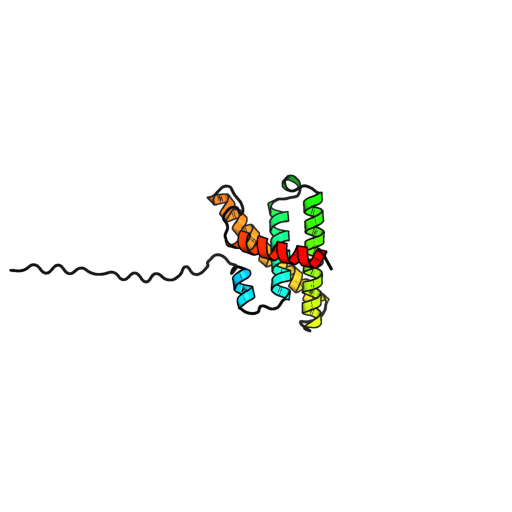.109 -9.043 14.400 1.00 88.75 125 GLY A CA 1
ATOM 961 C C . GLY A 1 125 ? -7.145 -9.649 12.993 1.00 88.75 125 GLY A C 1
ATOM 962 O O . GLY A 1 125 ? -7.255 -10.869 12.892 1.00 88.75 125 GLY A O 1
ATOM 963 N N . ASP A 1 126 ? -7.040 -8.848 11.921 1.00 91.00 126 ASP A N 1
ATOM 964 C CA . ASP A 1 126 ? -6.854 -9.365 10.559 1.00 91.00 126 ASP A CA 1
ATOM 965 C C . ASP A 1 126 ? -5.378 -9.792 10.366 1.00 91.00 126 ASP A C 1
ATOM 967 O O . ASP A 1 126 ? -4.488 -8.932 10.316 1.00 91.00 126 ASP A O 1
ATOM 971 N N . PRO A 1 127 ? -5.079 -11.101 10.206 1.00 90.75 127 PRO A N 1
ATOM 972 C CA . PRO A 1 127 ? -3.700 -11.578 10.101 1.00 90.75 127 PRO A CA 1
ATOM 973 C C . PRO A 1 127 ? -2.965 -11.083 8.849 1.00 90.75 127 PRO A C 1
ATOM 975 O O . PRO A 1 127 ? -1.740 -10.930 8.873 1.00 90.75 127 PRO A O 1
ATOM 978 N N . LEU A 1 128 ? -3.691 -10.854 7.751 1.00 91.12 128 LEU A N 1
ATOM 979 C CA . LEU A 1 128 ? -3.139 -10.330 6.506 1.00 91.12 128 LEU A CA 1
ATOM 980 C C . LEU A 1 128 ? -2.734 -8.869 6.696 1.00 91.12 128 LEU A C 1
ATOM 982 O O . LEU A 1 128 ? -1.597 -8.507 6.389 1.00 91.12 128 LEU A O 1
ATOM 986 N N . TRP A 1 129 ? -3.637 -8.051 7.243 1.00 94.44 129 TRP A N 1
ATOM 987 C CA . TRP A 1 129 ? -3.350 -6.642 7.506 1.00 94.44 129 TRP A CA 1
ATOM 988 C C . TRP A 1 129 ? -2.169 -6.491 8.463 1.00 94.44 129 TRP A C 1
ATOM 990 O O . TRP A 1 129 ? -1.262 -5.708 8.195 1.00 94.44 129 TRP A O 1
ATOM 1000 N N . GLU A 1 130 ? -2.124 -7.267 9.548 1.00 93.94 130 GLU A N 1
ATOM 1001 C CA . GLU A 1 130 ? -1.033 -7.196 10.525 1.00 93.94 130 GLU A CA 1
ATOM 1002 C C . GLU A 1 130 ? 0.320 -7.606 9.936 1.00 93.94 130 GLU A C 1
ATOM 1004 O O . GLU A 1 130 ? 1.351 -7.009 10.265 1.00 93.94 130 GLU A O 1
ATOM 1009 N N . ALA A 1 131 ? 0.338 -8.634 9.084 1.00 92.56 131 ALA A N 1
ATOM 1010 C CA . ALA A 1 131 ? 1.547 -9.051 8.388 1.00 92.56 131 ALA A CA 1
ATOM 1011 C C . ALA A 1 131 ? 2.053 -7.943 7.459 1.00 92.56 131 ALA A C 1
ATOM 1013 O O . ALA A 1 131 ? 3.212 -7.536 7.564 1.00 92.56 131 ALA A O 1
ATOM 1014 N N . ASP A 1 132 ? 1.181 -7.414 6.609 1.00 95.00 132 ASP A N 1
ATOM 1015 C CA . ASP A 1 132 ? 1.546 -6.399 5.628 1.00 95.00 132 ASP A CA 1
ATOM 1016 C C . ASP A 1 132 ? 1.889 -5.056 6.298 1.00 95.00 132 ASP A C 1
ATOM 1018 O O . ASP A 1 132 ? 2.840 -4.393 5.885 1.00 95.00 132 ASP A O 1
ATOM 1022 N N . ALA A 1 133 ? 1.231 -4.695 7.405 1.00 95.50 133 ALA A N 1
ATOM 1023 C CA . ALA A 1 133 ? 1.565 -3.515 8.203 1.00 95.50 133 ALA A CA 1
ATOM 1024 C C . ALA A 1 133 ? 3.018 -3.546 8.702 1.00 95.50 133 ALA A C 1
ATOM 1026 O O . ALA A 1 133 ? 3.710 -2.525 8.660 1.00 95.50 133 ALA A O 1
ATOM 1027 N N . ARG A 1 134 ? 3.501 -4.710 9.161 1.00 95.38 134 ARG A N 1
ATOM 1028 C CA . ARG A 1 134 ? 4.892 -4.871 9.614 1.00 95.38 134 ARG A CA 1
ATOM 1029 C C . ARG A 1 134 ? 5.879 -4.731 8.460 1.00 95.38 134 ARG A C 1
ATOM 1031 O O . ARG A 1 134 ? 6.832 -3.961 8.577 1.00 95.38 134 ARG A O 1
ATOM 1038 N N . GLU A 1 135 ? 5.636 -5.434 7.356 1.00 93.62 135 GLU A N 1
ATOM 1039 C CA . GLU A 1 135 ? 6.532 -5.426 6.193 1.00 93.62 135 GLU A CA 1
ATOM 1040 C C . GLU A 1 135 ? 6.595 -4.039 5.538 1.00 93.62 135 GLU A C 1
ATOM 1042 O O . GLU A 1 135 ? 7.676 -3.506 5.279 1.00 93.62 135 GLU A O 1
ATOM 1047 N N . CYS A 1 136 ? 5.446 -3.392 5.344 1.00 95.88 136 CYS A N 1
ATOM 1048 C CA . CYS A 1 136 ? 5.377 -2.080 4.709 1.00 95.88 136 CYS A CA 1
ATOM 1049 C C . CYS A 1 136 ? 5.932 -0.963 5.594 1.00 95.88 136 CYS A C 1
ATOM 1051 O O . CYS A 1 136 ? 6.598 -0.052 5.089 1.00 95.88 136 CYS A O 1
ATOM 1053 N N . LYS A 1 137 ? 5.754 -1.052 6.919 1.00 96.12 137 LYS A N 1
ATOM 1054 C CA . LYS A 1 137 ? 6.431 -0.150 7.859 1.00 96.12 137 LYS A CA 1
ATOM 1055 C C . LYS A 1 137 ? 7.948 -0.307 7.776 1.00 96.12 137 LYS A C 1
ATOM 1057 O O . LYS A 1 137 ? 8.653 0.686 7.627 1.00 96.12 137 LYS A O 1
ATOM 1062 N N . TYR A 1 138 ? 8.452 -1.540 7.824 1.00 94.31 138 TYR A N 1
ATOM 1063 C CA . TYR A 1 138 ? 9.887 -1.807 7.722 1.00 94.31 138 TYR A CA 1
ATOM 1064 C C . TYR A 1 138 ? 10.488 -1.271 6.416 1.00 94.31 138 TYR A C 1
ATOM 1066 O O . TYR A 1 138 ? 11.535 -0.617 6.425 1.00 94.31 138 TYR A O 1
ATOM 1074 N N . LEU A 1 139 ? 9.809 -1.514 5.293 1.00 93.19 139 LEU A N 1
ATOM 1075 C CA . LEU A 1 139 ? 10.222 -1.037 3.979 1.00 93.19 139 LEU A CA 1
ATOM 1076 C C . LEU A 1 139 ? 10.302 0.493 3.930 1.00 93.19 139 LEU A C 1
ATOM 1078 O O . LEU A 1 139 ? 11.321 1.048 3.521 1.00 93.19 139 LEU A O 1
ATOM 1082 N N . THR A 1 140 ? 9.253 1.185 4.372 1.00 94.81 140 THR A N 1
ATOM 1083 C CA . THR A 1 140 ? 9.189 2.653 4.301 1.00 94.81 140 THR A CA 1
ATOM 1084 C C . THR A 1 140 ? 10.164 3.334 5.256 1.00 94.81 140 THR A C 1
ATOM 1086 O O . THR A 1 140 ? 10.798 4.315 4.874 1.00 94.81 140 THR A O 1
ATOM 1089 N N . GLU A 1 141 ? 10.381 2.788 6.455 1.00 94.25 141 GLU A N 1
ATOM 1090 C CA . GLU A 1 141 ? 11.411 3.279 7.379 1.00 94.25 141 GLU A CA 1
ATOM 1091 C C . GLU A 1 141 ? 12.827 3.115 6.819 1.00 94.25 141 GLU A C 1
ATOM 1093 O O . GLU A 1 141 ? 13.689 3.962 7.057 1.00 94.25 141 GLU A O 1
ATOM 1098 N N . LYS A 1 142 ? 13.087 2.042 6.064 1.00 92.56 142 LYS A N 1
ATOM 1099 C CA . LYS A 1 142 ? 14.364 1.865 5.362 1.00 92.56 142 LYS A CA 1
ATOM 1100 C C . LYS A 1 142 ? 14.551 2.866 4.230 1.00 92.56 142 LYS A C 1
ATOM 1102 O O . LYS A 1 142 ? 15.656 3.374 4.066 1.00 92.56 142 LYS A O 1
ATOM 1107 N N . LEU A 1 143 ? 13.501 3.129 3.456 1.00 89.62 143 LEU A N 1
ATOM 1108 C CA . LEU A 1 143 ? 13.551 4.086 2.351 1.00 89.62 143 LEU A CA 1
ATOM 1109 C C . LEU A 1 143 ? 13.733 5.525 2.848 1.00 89.62 143 LEU A C 1
ATOM 1111 O O . LEU A 1 143 ? 14.479 6.271 2.235 1.00 89.62 143 LEU A O 1
ATOM 1115 N N . ALA A 1 144 ? 13.134 5.891 3.984 1.00 86.94 144 ALA A N 1
ATOM 1116 C CA . ALA A 1 144 ? 13.246 7.235 4.559 1.00 86.94 144 ALA A CA 1
ATOM 1117 C C . ALA A 1 144 ? 14.635 7.575 5.141 1.00 86.94 144 ALA A C 1
ATOM 1119 O O . ALA A 1 144 ? 14.888 8.727 5.481 1.00 86.94 144 ALA A O 1
ATOM 1120 N N . LYS A 1 145 ? 15.514 6.579 5.319 1.00 84.25 145 LYS A N 1
ATOM 1121 C CA . LYS A 1 145 ? 16.881 6.754 5.845 1.00 84.25 145 LYS A CA 1
ATOM 1122 C C . LYS A 1 145 ? 17.946 6.888 4.752 1.00 84.25 145 LYS A C 1
ATOM 1124 O O . LYS A 1 145 ? 19.117 7.048 5.089 1.00 84.25 145 LYS A O 1
ATOM 1129 N N . LYS A 1 146 ? 17.561 6.732 3.487 1.00 63.25 146 LYS A N 1
ATOM 1130 C CA . LYS A 1 146 ? 18.435 6.908 2.326 1.00 63.25 146 LYS A CA 1
ATOM 1131 C C . LYS A 1 146 ? 18.260 8.306 1.757 1.00 63.25 146 LYS A C 1
ATOM 1133 O O . LYS A 1 146 ? 19.282 8.836 1.281 1.00 63.25 146 LYS A O 1
#

pLDDT: mean 86.22, std 15.35, range [42.97, 98.31]

Nearest PDB structures (foldseek):
  4iwb-assembly2_B  TM=2.851E-01  e=6.065E+00  Aquifex aeolicus
  7bc7-assembly1_A  TM=2.735E-01  e=9.518E+00  Gallus gallus

Secondary structure (DSSP, 8-state):
-------------------TTS---HHHHGGG---HHHHHHHHHHHHHHHHHHHHHHHH-HHHHHHHHHHHHHHHHHHHHHHHHTT-S-HHHHHHHHHHHHHHHHHHHHHHHHHHHHHHS-SSTT-HHHHHHHHHHHHHHHHHTT-

Foldseek 3Di:
DDDDDDDPPPPDPPDPPPPPLPDDAVVVVVVVVDQPLVLLLLLLLLLVLCCVVCDCVRQPDVSNVVSVVSNVVSLVVSLVSCVVVVVDDSVVSSVVSVVSSPVSNVSLNVQQVVCCVVPVGRCVPPPRSVRSVVSSVVVSVVVVVD

Solvent-accessible surface area (backbone atoms only — not comparable to full-atom values): 8418 Å² total; per-residue (Å²): 138,86,84,81,82,82,80,82,79,81,81,75,81,79,69,74,80,72,78,87,72,87,66,81,45,55,78,58,48,59,73,72,66,56,64,74,40,55,61,29,34,48,38,27,9,52,52,49,28,53,48,64,73,51,28,58,86,74,57,34,67,68,53,50,53,52,47,52,54,51,35,54,53,29,48,52,52,23,38,48,52,41,44,76,66,62,73,54,54,69,69,56,37,44,54,51,49,55,49,52,19,48,57,51,15,50,56,49,44,53,49,24,52,55,34,28,75,75,70,76,34,48,56,77,90,36,69,54,56,56,51,39,52,52,53,41,49,55,52,51,59,55,59,75,74,110

Radius of gyration: 21.11 Å; Cα contacts (8 Å, |Δi|>4): 111; chains: 1; bounding box: 45×81×40 Å